Protein AF-A0A969KRW9-F1 (afdb_monomer)

Foldseek 3Di:
DDAAAFFDDVQLVLLVVLVVVVFQQDDSHRHRHPSQLVSQLVVCVVVVHHSPSGPDDDD

Structure (mmCIF, N/CA/C/O backbone):
data_AF-A0A969KRW9-F1
#
_entry.id   AF-A0A969KRW9-F1
#
loop_
_ato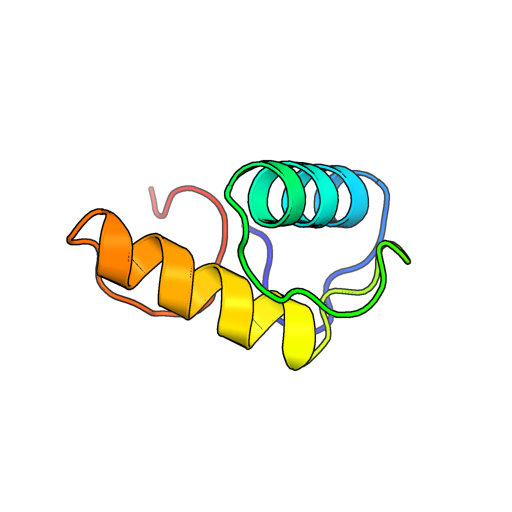m_site.group_PDB
_atom_site.id
_atom_site.type_symbol
_atom_site.label_atom_id
_atom_site.label_alt_id
_atom_site.label_comp_id
_atom_site.label_asym_id
_atom_site.label_entity_id
_atom_site.label_seq_id
_atom_site.pdbx_PDB_ins_code
_atom_site.Cartn_x
_atom_site.Cartn_y
_atom_site.Cartn_z
_atom_site.occupancy
_atom_site.B_iso_or_equiv
_atom_site.auth_seq_id
_atom_site.auth_comp_id
_atom_site.auth_asym_id
_atom_site.auth_atom_id
_atom_site.pdbx_PDB_model_num
ATOM 1 N N . MET A 1 1 ? -6.099 2.691 -12.216 1.00 83.31 1 MET A N 1
ATOM 2 C CA . MET A 1 1 ? -6.231 1.613 -11.212 1.00 83.31 1 MET A CA 1
ATOM 3 C C . MET A 1 1 ? -4.945 0.798 -11.165 1.00 83.31 1 MET A C 1
ATOM 5 O O . MET A 1 1 ? -4.495 0.333 -12.204 1.00 83.31 1 MET A O 1
ATOM 9 N N . LEU A 1 2 ? -4.342 0.666 -9.986 1.00 88.56 2 LEU A N 1
ATOM 10 C CA . LEU A 1 2 ? -3.137 -0.121 -9.722 1.00 88.56 2 LEU A CA 1
ATOM 11 C C . LEU A 1 2 ? -3.524 -1.353 -8.905 1.00 88.56 2 LEU A C 1
ATOM 13 O O . LEU A 1 2 ? -4.242 -1.241 -7.915 1.00 88.56 2 LEU A O 1
ATOM 17 N N . LYS A 1 3 ? -3.054 -2.524 -9.319 1.00 90.75 3 LYS A N 1
ATOM 18 C CA . LYS A 1 3 ? -3.337 -3.809 -8.671 1.00 90.75 3 LYS A CA 1
ATOM 19 C C . LYS A 1 3 ? -2.110 -4.705 -8.744 1.00 90.75 3 LYS A C 1
ATOM 21 O O . LYS A 1 3 ? -1.158 -4.380 -9.448 1.00 90.75 3 LYS A O 1
ATOM 26 N N . GLN A 1 4 ? -2.163 -5.850 -8.069 1.00 90.00 4 GLN A N 1
ATOM 27 C CA . GLN A 1 4 ? -1.087 -6.837 -8.107 1.00 90.00 4 GLN A CA 1
ATOM 28 C C . GLN A 1 4 ? -0.647 -7.150 -9.548 1.00 90.00 4 GLN A C 1
ATOM 30 O O . GLN A 1 4 ? -1.489 -7.416 -10.408 1.00 90.00 4 GLN A O 1
ATOM 35 N N . GLY A 1 5 ? 0.666 -7.098 -9.786 1.00 89.31 5 GLY A N 1
ATOM 36 C CA . GLY A 1 5 ? 1.284 -7.239 -11.108 1.00 89.31 5 GLY A CA 1
ATOM 37 C C . GLY A 1 5 ? 1.463 -5.927 -11.883 1.00 89.31 5 GLY A C 1
ATOM 38 O O .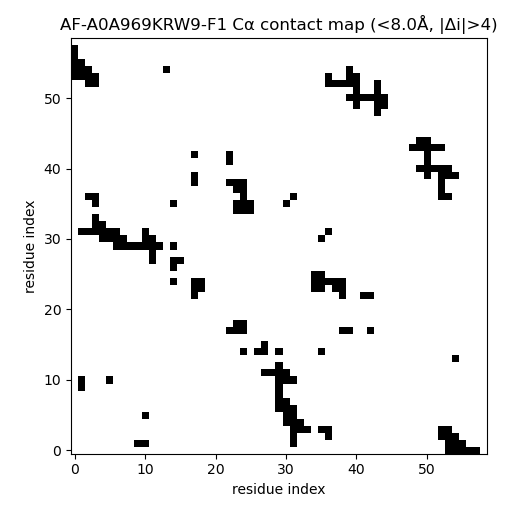 GLY A 1 5 ? 2.097 -5.939 -12.932 1.00 89.31 5 GLY A O 1
ATOM 39 N N . ALA A 1 6 ? 0.939 -4.798 -11.393 1.00 92.56 6 ALA A N 1
ATOM 40 C CA . ALA A 1 6 ? 1.278 -3.482 -11.929 1.00 92.56 6 ALA A CA 1
ATOM 41 C C . ALA A 1 6 ? 2.729 -3.119 -11.589 1.00 92.56 6 ALA A C 1
ATOM 43 O O . ALA A 1 6 ? 3.234 -3.503 -10.535 1.00 92.56 6 ALA A O 1
ATOM 44 N N . MET A 1 7 ? 3.371 -2.343 -12.461 1.00 93.62 7 MET A N 1
ATOM 45 C CA . MET A 1 7 ? 4.755 -1.904 -12.287 1.00 93.62 7 MET A CA 1
ATOM 46 C C . MET A 1 7 ? 4.923 -0.441 -12.712 1.00 93.62 7 MET A C 1
ATOM 48 O O . MET A 1 7 ? 4.126 0.080 -13.496 1.00 93.62 7 MET A O 1
ATOM 52 N N . GLY A 1 8 ? 5.968 0.218 -12.214 1.00 94.19 8 GLY A N 1
ATOM 53 C CA . GLY A 1 8 ? 6.420 1.528 -12.689 1.00 94.19 8 GLY A CA 1
ATOM 54 C C . GLY A 1 8 ? 6.260 2.672 -11.687 1.00 94.19 8 GLY A C 1
ATOM 55 O O . GLY A 1 8 ? 5.966 2.482 -10.506 1.00 94.19 8 GLY A O 1
ATOM 56 N N . SER A 1 9 ? 6.459 3.902 -12.165 1.00 94.06 9 SER A N 1
ATOM 57 C CA . SER A 1 9 ? 6.540 5.109 -11.324 1.00 94.06 9 SER A CA 1
ATOM 58 C C . SER A 1 9 ? 5.281 5.372 -10.491 1.00 94.06 9 SER A C 1
ATOM 60 O O . SER A 1 9 ? 5.378 5.860 -9.367 1.00 94.06 9 SER A O 1
ATOM 62 N N . GLN A 1 10 ? 4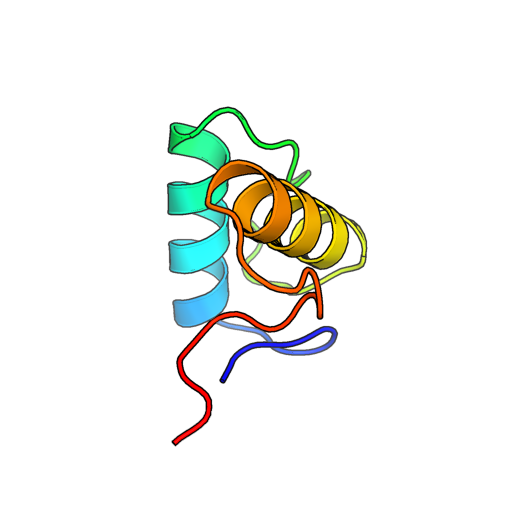.103 4.993 -10.989 1.00 92.56 10 GLN A N 1
ATOM 63 C CA . GLN A 1 10 ? 2.849 5.106 -10.239 1.00 92.56 10 GLN A CA 1
ATOM 64 C C . GLN A 1 10 ? 2.800 4.159 -9.030 1.00 92.56 10 GLN A C 1
ATOM 66 O O . GLN A 1 10 ? 2.256 4.515 -7.986 1.00 92.56 10 GLN A O 1
ATOM 71 N N . VAL A 1 11 ? 3.390 2.966 -9.149 1.00 94.81 11 VAL A N 1
ATOM 72 C CA . VAL A 1 11 ? 3.498 2.013 -8.038 1.00 94.81 11 VAL A CA 1
ATOM 73 C C . VAL A 1 11 ? 4.525 2.499 -7.021 1.00 94.81 11 VAL A C 1
ATOM 75 O O . VAL A 1 11 ? 4.255 2.434 -5.825 1.00 94.81 11 VAL A O 1
ATOM 78 N N . VAL A 1 12 ? 5.649 3.062 -7.478 1.00 95.38 12 VAL A N 1
ATOM 79 C CA . VAL A 1 12 ? 6.645 3.704 -6.601 1.00 95.38 12 VAL A CA 1
ATOM 80 C C . VAL A 1 12 ? 5.991 4.791 -5.750 1.00 95.38 12 VAL A C 1
ATOM 82 O O . VAL A 1 12 ? 6.178 4.827 -4.535 1.00 95.38 12 VAL A O 1
ATOM 85 N N . GLU A 1 13 ? 5.204 5.667 -6.370 1.00 94.81 13 GLU A N 1
ATOM 86 C CA . GLU A 1 13 ? 4.502 6.744 -5.670 1.00 94.81 13 GLU A CA 1
ATOM 87 C C . GLU A 1 13 ? 3.502 6.200 -4.639 1.00 94.81 13 GLU A C 1
ATOM 89 O O . GLU A 1 13 ? 3.477 6.645 -3.491 1.00 94.81 13 GLU A O 1
ATOM 94 N N . LEU A 1 14 ? 2.721 5.179 -5.006 1.00 93.50 14 LEU A N 1
ATOM 95 C CA . LEU A 1 14 ? 1.816 4.498 -4.080 1.00 93.50 14 LEU A CA 1
ATOM 96 C C . LEU A 1 14 ? 2.565 3.898 -2.881 1.00 93.50 14 LEU A C 1
ATOM 98 O O . LEU A 1 14 ? 2.178 4.110 -1.732 1.00 93.50 14 LEU A O 1
ATOM 102 N N . GLN A 1 15 ? 3.636 3.151 -3.144 1.00 95.06 15 GLN A N 1
ATOM 103 C CA . GLN A 1 15 ? 4.470 2.518 -2.128 1.00 95.06 15 GLN A CA 1
ATOM 104 C C . GLN A 1 15 ? 5.077 3.557 -1.171 1.00 95.06 15 GLN A C 1
ATOM 106 O O . GLN A 1 15 ? 5.067 3.339 0.041 1.00 95.06 15 GLN A O 1
ATOM 111 N N . LYS A 1 16 ? 5.544 4.706 -1.684 1.00 95.06 16 LYS A N 1
ATOM 112 C CA . LYS A 1 16 ? 6.032 5.828 -0.862 1.00 95.06 16 LYS A CA 1
ATOM 113 C C . LYS A 1 16 ? 4.945 6.363 0.066 1.00 95.06 16 LYS A C 1
ATOM 115 O O . LYS A 1 16 ? 5.161 6.402 1.272 1.00 95.06 16 LYS A O 1
ATOM 120 N N . ARG A 1 17 ? 3.759 6.679 -0.461 1.00 93.62 17 ARG A N 1
ATOM 121 C CA . ARG A 1 17 ? 2.634 7.204 0.337 1.00 93.62 17 ARG A CA 1
ATOM 122 C C . ARG A 1 17 ? 2.174 6.236 1.422 1.00 93.62 17 ARG A C 1
ATOM 124 O O . ARG A 1 17 ? 1.852 6.640 2.536 1.00 93.62 17 ARG A O 1
ATOM 131 N N . LEU A 1 18 ? 2.131 4.944 1.107 1.00 93.44 18 LEU A N 1
ATOM 132 C CA . LEU A 1 18 ? 1.800 3.907 2.083 1.00 93.44 18 LEU A CA 1
ATOM 133 C C . LEU A 1 18 ? 2.869 3.817 3.180 1.00 93.44 18 LEU A C 1
ATOM 135 O O . LEU A 1 18 ? 2.524 3.727 4.357 1.00 93.44 18 LEU A O 1
ATOM 139 N N . LYS A 1 19 ? 4.152 3.915 2.813 1.00 93.19 19 LYS A N 1
ATOM 140 C CA . LYS A 1 19 ? 5.267 3.944 3.766 1.00 93.19 19 LYS A CA 1
ATOM 141 C C . LYS A 1 19 ? 5.221 5.175 4.677 1.00 93.19 19 LYS A C 1
ATOM 143 O O . LYS A 1 19 ? 5.417 5.033 5.878 1.00 93.19 19 LYS A O 1
ATOM 148 N N . GLU A 1 20 ? 4.909 6.356 4.142 1.00 93.56 20 GLU A N 1
ATOM 149 C CA . GLU A 1 20 ? 4.725 7.597 4.919 1.00 93.56 20 GLU A CA 1
ATOM 150 C C . GLU A 1 20 ? 3.600 7.482 5.951 1.00 93.56 20 GLU A C 1
ATOM 152 O O . GLU A 1 20 ? 3.673 8.053 7.036 1.00 93.56 20 GLU A O 1
ATOM 157 N N . LYS A 1 21 ? 2.567 6.697 5.640 1.00 91.62 21 LYS A N 1
ATOM 158 C CA . LYS A 1 21 ? 1.465 6.386 6.557 1.00 91.62 21 LYS A CA 1
ATOM 159 C C . LYS A 1 21 ? 1.762 5.205 7.492 1.00 91.62 21 LYS A C 1
ATOM 161 O O . LYS A 1 21 ? 0.845 4.705 8.136 1.00 91.62 21 LYS A O 1
ATOM 166 N N . ASN A 1 22 ? 3.021 4.772 7.587 1.00 93.44 22 ASN A N 1
ATOM 167 C CA . ASN A 1 22 ? 3.484 3.649 8.407 1.00 93.44 22 ASN A CA 1
ATOM 168 C C . ASN A 1 22 ? 2.873 2.281 8.038 1.00 93.44 22 ASN A C 1
ATOM 170 O O . ASN A 1 22 ? 2.837 1.375 8.871 1.00 93.44 22 ASN A O 1
ATOM 174 N N . PHE A 1 23 ? 2.427 2.084 6.791 1.00 93.62 23 PHE A N 1
ATOM 175 C CA . PHE A 1 23 ? 2.025 0.758 6.314 1.00 93.62 23 PHE A CA 1
ATOM 176 C C . PHE A 1 23 ? 3.228 -0.044 5.818 1.00 93.62 23 PHE A C 1
ATOM 178 O O . PHE A 1 23 ? 4.106 0.462 5.115 1.00 93.62 23 PHE A O 1
ATOM 185 N N . ASN A 1 24 ? 3.239 -1.336 6.145 1.00 89.31 24 ASN A N 1
ATOM 186 C CA . ASN A 1 24 ? 4.293 -2.240 5.711 1.00 89.31 24 ASN A CA 1
ATOM 187 C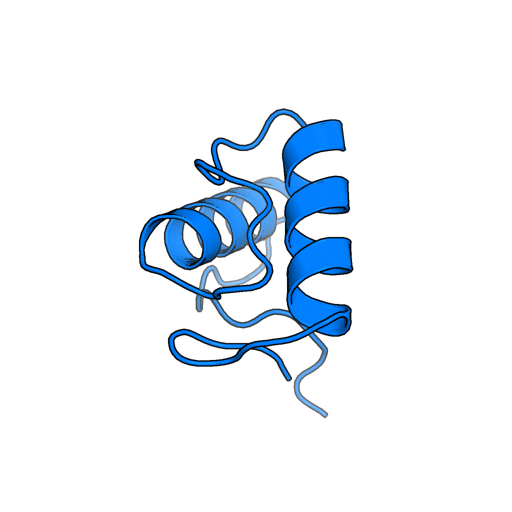 C . ASN A 1 24 ? 4.085 -2.677 4.252 1.00 89.31 24 ASN A C 1
ATOM 189 O O . ASN A 1 24 ? 3.347 -3.618 3.973 1.00 89.31 24 ASN A O 1
ATOM 193 N N . ILE A 1 25 ? 4.754 -1.984 3.332 1.00 88.56 25 ILE A N 1
AT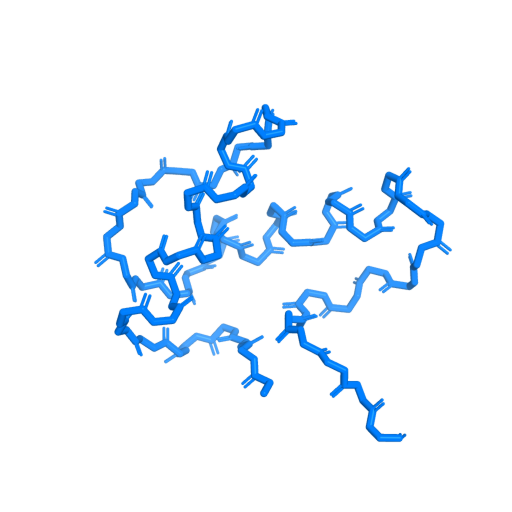OM 194 C CA . ILE A 1 25 ? 4.769 -2.278 1.888 1.00 88.56 25 ILE A CA 1
ATOM 195 C C . ILE A 1 25 ? 5.908 -3.210 1.456 1.00 88.56 25 ILE A C 1
ATOM 197 O O . ILE A 1 25 ? 5.911 -3.663 0.313 1.00 88.56 25 ILE A O 1
ATOM 201 N N . GLY A 1 26 ? 6.878 -3.489 2.335 1.00 86.81 26 GLY A N 1
ATOM 202 C CA . GLY A 1 26 ? 8.155 -4.097 1.959 1.00 86.81 26 GLY A CA 1
ATOM 203 C C . GLY A 1 26 ? 9.127 -3.072 1.363 1.00 86.81 26 GLY A C 1
ATOM 204 O O . GLY A 1 26 ? 9.502 -2.106 2.033 1.00 86.81 26 GLY A O 1
ATOM 205 N N . LYS A 1 27 ? 9.555 -3.278 0.112 1.00 88.44 27 LYS A N 1
ATOM 206 C CA . LYS A 1 27 ? 10.461 -2.369 -0.608 1.00 88.44 27 LYS A CA 1
ATOM 207 C C . LYS A 1 27 ? 9.680 -1.408 -1.504 1.00 88.44 27 LYS A C 1
ATOM 209 O O . LYS A 1 27 ? 8.610 -1.737 -1.999 1.00 88.44 27 LYS A O 1
ATOM 214 N N . VAL A 1 28 ? 10.236 -0.211 -1.694 1.00 92.75 28 VAL A N 1
ATOM 215 C CA . VAL A 1 28 ? 9.777 0.726 -2.727 1.00 92.75 28 VAL A CA 1
ATOM 216 C C . VAL A 1 28 ? 10.579 0.422 -3.991 1.00 92.75 28 VAL A C 1
ATOM 218 O O . VAL A 1 28 ? 11.629 1.017 -4.218 1.00 92.75 28 VAL A O 1
ATOM 221 N N . ASP A 1 29 ? 10.137 -0.575 -4.743 1.00 93.00 29 ASP A N 1
ATOM 222 C CA . ASP A 1 29 ? 10.783 -1.091 -5.958 1.00 93.00 29 ASP A CA 1
ATOM 223 C C . ASP A 1 29 ? 9.997 -0.763 -7.235 1.00 93.00 29 ASP A C 1
ATOM 225 O O . ASP A 1 29 ? 10.512 -0.925 -8.337 1.00 93.00 29 ASP A O 1
ATOM 229 N N . GLY A 1 30 ? 8.778 -0.237 -7.094 1.00 94.19 30 GLY A N 1
ATOM 230 C CA . GLY A 1 30 ? 7.886 0.003 -8.218 1.00 94.19 30 GLY A CA 1
ATOM 231 C C . GLY A 1 30 ? 7.152 -1.242 -8.694 1.00 94.19 30 GLY A C 1
ATOM 232 O O . GLY A 1 30 ? 6.451 -1.138 -9.696 1.00 94.19 30 GLY A O 1
ATOM 233 N N . ASP A 1 31 ? 7.243 -2.361 -7.972 1.00 95.56 31 ASP A N 1
ATOM 234 C CA . ASP A 1 31 ? 6.503 -3.586 -8.253 1.00 95.56 31 ASP A CA 1
ATOM 235 C C . ASP A 1 31 ? 5.315 -3.734 -7.307 1.00 95.56 31 ASP A C 1
ATOM 237 O O . ASP A 1 31 ? 5.440 -3.797 -6.082 1.00 95.56 31 ASP A O 1
ATOM 241 N N . PHE A 1 32 ? 4.113 -3.852 -7.868 1.00 94.69 32 PHE A N 1
ATOM 242 C CA . PHE A 1 32 ? 2.913 -4.076 -7.076 1.00 94.69 32 PHE A CA 1
ATOM 243 C C . PHE A 1 32 ? 2.832 -5.563 -6.725 1.00 94.69 32 PHE A C 1
ATOM 245 O O . PHE A 1 32 ? 2.063 -6.339 -7.302 1.00 94.69 32 PHE A O 1
ATOM 252 N N . GLY A 1 33 ? 3.657 -5.968 -5.765 1.00 93.81 33 GLY A N 1
ATOM 253 C CA . GLY A 1 33 ? 3.704 -7.322 -5.237 1.00 93.81 33 GLY A CA 1
ATOM 254 C C . GLY A 1 33 ? 2.683 -7.587 -4.119 1.00 93.81 33 GLY A C 1
ATOM 255 O O . GLY A 1 33 ? 1.883 -6.717 -3.750 1.00 93.81 33 GLY A O 1
ATOM 256 N N . PRO A 1 34 ? 2.731 -8.790 -3.517 1.00 93.25 34 PRO A N 1
ATOM 257 C CA . PRO A 1 34 ? 1.883 -9.161 -2.380 1.00 93.25 34 PRO A CA 1
ATOM 258 C C . PRO A 1 34 ? 2.019 -8.223 -1.167 1.00 93.25 34 PRO A C 1
ATOM 260 O O . PRO A 1 34 ? 1.031 -7.965 -0.474 1.00 93.25 34 PRO A O 1
ATOM 263 N N . GLY A 1 35 ? 3.217 -7.670 -0.935 1.00 92.69 35 GLY A N 1
ATOM 264 C CA . GLY A 1 35 ? 3.467 -6.690 0.129 1.00 92.69 35 GLY A CA 1
ATOM 265 C C . GLY A 1 35 ? 2.711 -5.382 -0.102 1.00 92.69 35 GLY A C 1
ATOM 266 O O . GLY A 1 35 ? 1.961 -4.932 0.763 1.00 92.69 35 GLY A O 1
ATOM 267 N N . THR A 1 36 ? 2.809 -4.822 -1.311 1.00 94.31 36 THR A N 1
ATOM 268 C CA . THR A 1 36 ? 2.065 -3.613 -1.694 1.00 94.31 36 THR A CA 1
ATOM 269 C C . THR A 1 36 ? 0.556 -3.840 -1.627 1.00 94.31 36 THR A C 1
ATOM 271 O O . THR A 1 36 ? -0.156 -3.004 -1.079 1.00 94.31 36 THR A O 1
ATOM 274 N N . LYS A 1 37 ? 0.056 -4.996 -2.086 1.00 94.44 37 LYS A N 1
ATOM 275 C CA . LYS A 1 37 ? -1.371 -5.349 -1.978 1.00 94.44 37 LYS A CA 1
ATOM 276 C C . LYS A 1 37 ? -1.859 -5.361 -0.533 1.00 94.44 37 LYS A C 1
ATOM 278 O O . LYS A 1 37 ? -2.884 -4.756 -0.231 1.00 94.44 37 LYS A O 1
ATOM 283 N N . THR A 1 38 ? -1.117 -6.018 0.355 1.00 94.62 38 THR A N 1
ATOM 284 C CA . THR A 1 38 ? -1.454 -6.085 1.784 1.00 94.62 38 THR A CA 1
ATOM 285 C C . THR A 1 38 ? -1.491 -4.693 2.412 1.00 94.62 38 THR A C 1
ATOM 287 O O . THR A 1 38 ? -2.421 -4.372 3.147 1.00 94.62 38 THR A O 1
ATOM 290 N N . ALA A 1 39 ? -0.528 -3.834 2.076 1.00 94.62 39 ALA A N 1
ATOM 291 C CA . ALA A 1 39 ? -0.501 -2.457 2.553 1.00 94.62 39 ALA A CA 1
ATOM 292 C C . ALA A 1 39 ? -1.664 -1.610 2.017 1.00 94.62 39 ALA A C 1
ATOM 294 O O . ALA A 1 39 ? -2.242 -0.836 2.775 1.00 94.62 39 ALA A O 1
ATOM 295 N N . VAL A 1 40 ? -2.048 -1.779 0.746 1.00 94.50 40 VAL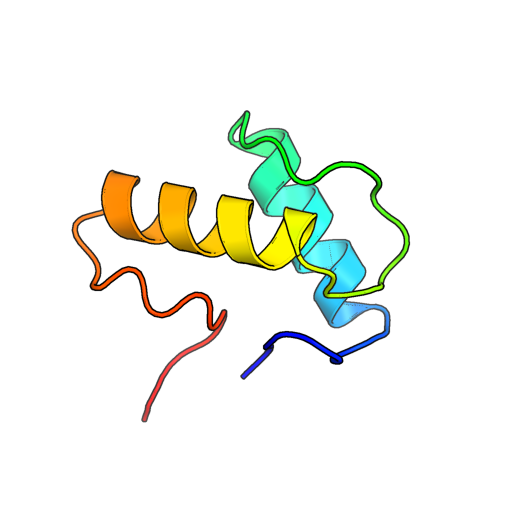 A N 1
ATOM 296 C CA . VAL A 1 40 ? -3.235 -1.117 0.178 1.00 94.50 40 VAL A CA 1
ATOM 297 C C . VAL A 1 40 ? -4.497 -1.561 0.912 1.00 94.50 40 VAL A C 1
ATOM 299 O O . VAL A 1 40 ? -5.280 -0.712 1.321 1.00 94.50 40 VAL A O 1
ATOM 302 N N . MET A 1 41 ? -4.668 -2.863 1.152 1.00 94.69 41 MET A N 1
ATOM 303 C CA . MET A 1 41 ? -5.805 -3.391 1.915 1.00 94.69 41 MET A CA 1
ATOM 304 C C . MET A 1 41 ? -5.836 -2.850 3.349 1.00 94.69 41 MET A C 1
ATOM 306 O O . MET A 1 41 ? -6.894 -2.463 3.845 1.00 94.69 41 MET A O 1
ATOM 310 N N . ALA A 1 42 ? -4.682 -2.785 4.017 1.00 94.81 42 ALA A N 1
ATOM 311 C CA . ALA A 1 42 ? -4.568 -2.223 5.359 1.00 94.81 42 ALA A CA 1
ATOM 312 C C . ALA A 1 42 ? -4.919 -0.728 5.380 1.00 94.81 42 ALA A C 1
ATOM 314 O O . ALA A 1 42 ? -5.674 -0.289 6.248 1.00 94.81 42 ALA A O 1
ATOM 315 N N . PHE A 1 43 ? -4.437 0.033 4.395 1.00 93.88 43 PHE A N 1
ATOM 316 C CA . PHE A 1 43 ? -4.801 1.434 4.228 1.00 93.88 43 PHE A CA 1
ATOM 317 C C . PHE A 1 43 ? -6.303 1.594 4.001 1.00 93.88 43 PHE A C 1
ATOM 319 O O . PHE A 1 43 ? -6.943 2.323 4.753 1.00 93.88 43 PHE A O 1
ATOM 326 N N . GLN A 1 44 ? -6.885 0.869 3.045 1.00 94.56 44 GLN A N 1
ATOM 327 C CA . GLN A 1 44 ? -8.323 0.896 2.763 1.00 94.56 44 GLN A CA 1
ATOM 328 C C . GLN A 1 44 ? -9.145 0.603 4.021 1.00 94.56 44 GLN A C 1
ATOM 330 O O . GLN A 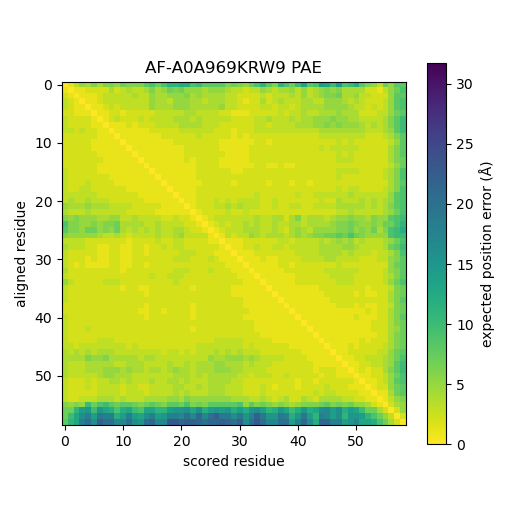1 44 ? -10.035 1.377 4.362 1.00 94.56 44 GLN A O 1
ATOM 335 N N . LYS A 1 45 ? -8.775 -0.433 4.780 1.00 94.69 45 LYS A N 1
ATOM 336 C CA . LYS A 1 45 ? -9.414 -0.752 6.061 1.00 94.69 45 LYS A CA 1
ATOM 337 C C . LYS A 1 45 ? -9.288 0.389 7.077 1.00 94.69 45 LYS A C 1
ATOM 339 O O . LYS A 1 45 ? -10.253 0.678 7.776 1.00 94.69 45 LYS A O 1
ATOM 344 N N . SER A 1 46 ? -8.128 1.048 7.152 1.00 93.56 46 SER A N 1
ATOM 345 C CA . SER A 1 46 ? -7.888 2.156 8.091 1.00 93.56 46 SER A CA 1
ATOM 346 C C . SER A 1 46 ? -8.744 3.395 7.811 1.00 93.56 46 SER A C 1
ATOM 348 O O . SER A 1 46 ? -9.050 4.141 8.736 1.00 93.56 46 SER A O 1
ATOM 350 N N . VAL A 1 47 ? -9.155 3.596 6.555 1.00 92.38 47 VAL A N 1
ATOM 351 C CA . VAL A 1 47 ? -9.998 4.725 6.131 1.00 92.38 47 VAL A CA 1
ATOM 352 C C . VAL A 1 47 ? -11.465 4.332 5.910 1.00 92.38 47 VAL A C 1
ATOM 354 O O . VAL A 1 47 ? -12.229 5.112 5.350 1.00 92.38 47 VAL A O 1
ATOM 357 N N . GLY A 1 48 ? -11.872 3.127 6.326 1.00 92.88 48 GLY A N 1
ATOM 358 C CA . GLY A 1 48 ? -13.258 2.656 6.206 1.00 92.88 48 GLY A CA 1
ATOM 359 C C . GLY A 1 48 ? -13.690 2.254 4.790 1.00 92.88 48 GLY A C 1
ATOM 360 O O . GLY A 1 48 ? -14.881 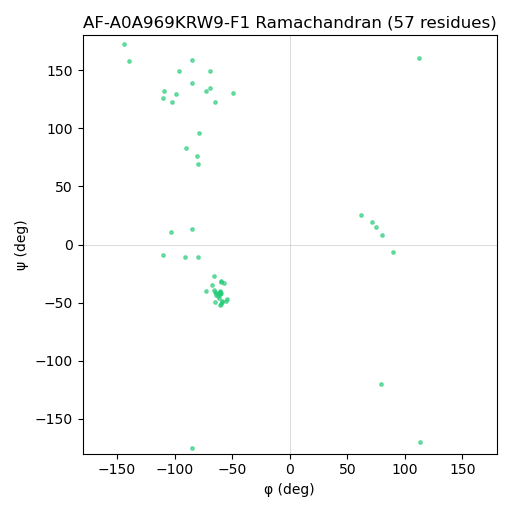2.103 4.534 1.0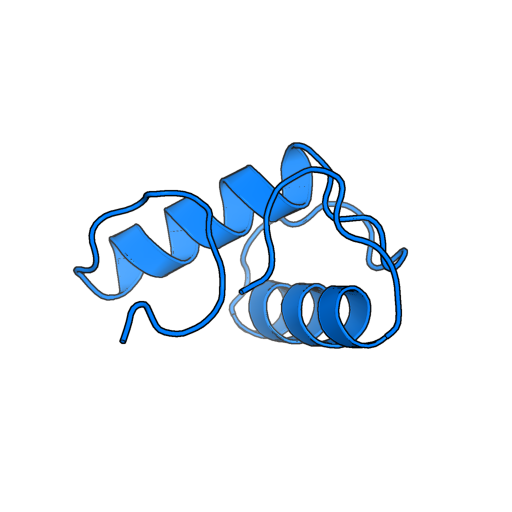0 92.88 48 GLY A O 1
ATOM 361 N N . LEU A 1 49 ? -12.745 2.067 3.866 1.00 91.38 49 LEU A N 1
ATOM 362 C CA . LEU A 1 49 ? -13.012 1.559 2.521 1.00 91.38 49 LEU A CA 1
ATOM 363 C C . LEU A 1 49 ? -13.039 0.027 2.502 1.00 91.38 49 LEU A C 1
ATOM 365 O O . LEU A 1 49 ? -12.438 -0.646 3.343 1.00 91.38 49 LEU A O 1
ATOM 369 N N . THR A 1 50 ? -13.687 -0.534 1.479 1.00 92.31 50 THR A N 1
ATOM 370 C CA . THR A 1 50 ? -13.605 -1.976 1.208 1.00 92.31 50 THR A CA 1
ATOM 371 C C . THR A 1 50 ? -12.161 -2.334 0.825 1.00 92.31 50 THR A C 1
ATOM 373 O O . THR A 1 50 ? -11.647 -1.764 -0.140 1.00 92.31 50 THR A O 1
ATOM 376 N N . PRO A 1 51 ? -11.492 -3.258 1.541 1.00 93.50 51 PRO A N 1
ATOM 377 C CA . PRO A 1 51 ? -10.091 -3.590 1.308 1.00 93.50 51 PRO A CA 1
ATOM 378 C C . PRO A 1 51 ? -9.922 -4.535 0.106 1.00 93.50 51 PRO A C 1
ATOM 380 O O . PRO A 1 51 ? -9.599 -5.710 0.263 1.00 93.50 51 PRO A O 1
ATOM 383 N N . ASP A 1 52 ? -10.166 -4.039 -1.107 1.00 91.56 52 ASP A N 1
ATOM 384 C CA . ASP A 1 52 ? -10.040 -4.815 -2.349 1.00 91.56 52 ASP A CA 1
ATOM 385 C C . ASP A 1 52 ? -8.586 -4.958 -2.848 1.00 91.56 52 ASP A C 1
ATOM 387 O O . ASP A 1 52 ? -8.300 -5.772 -3.731 1.00 91.56 52 ASP A O 1
ATOM 391 N N . GLY A 1 53 ? -7.646 -4.213 -2.254 1.00 91.00 53 GLY A N 1
ATOM 392 C CA . GLY A 1 53 ? -6.230 -4.229 -2.618 1.00 91.00 53 GLY A CA 1
ATOM 393 C C . GLY A 1 53 ? -5.927 -3.568 -3.961 1.00 91.00 53 GLY A C 1
ATOM 394 O O . GLY A 1 53 ? -4.870 -3.834 -4.538 1.00 91.00 53 GLY A O 1
ATOM 395 N N . VAL A 1 54 ? -6.838 -2.733 -4.462 1.00 91.50 54 VAL A N 1
ATOM 396 C CA . VAL A 1 54 ? -6.692 -1.947 -5.689 1.00 91.50 54 VAL A CA 1
ATOM 397 C C . VAL A 1 54 ? -6.554 -0.471 -5.322 1.00 91.50 54 VAL A C 1
ATOM 399 O O . VAL A 1 54 ? -7.383 0.091 -4.615 1.00 91.50 54 VAL A O 1
ATOM 402 N N . ALA A 1 55 ? -5.502 0.183 -5.808 1.00 86.75 55 ALA A N 1
ATOM 403 C CA . ALA A 1 55 ? -5.284 1.607 -5.577 1.00 86.75 55 ALA A CA 1
ATOM 404 C C . ALA A 1 55 ? -5.748 2.450 -6.777 1.00 86.75 55 ALA A C 1
ATOM 406 O O . ALA A 1 55 ? -5.360 2.207 -7.925 1.00 86.75 55 ALA A O 1
ATOM 407 N N . GLY A 1 56 ? -6.558 3.470 -6.501 1.00 82.50 56 GLY A N 1
ATOM 408 C CA . GLY A 1 56 ? -7.196 4.338 -7.494 1.00 82.50 56 GLY A CA 1
ATOM 409 C C . GLY A 1 56 ? -8.712 4.151 -7.524 1.00 82.50 56 GLY A C 1
ATOM 410 O O . GLY A 1 56 ? -9.227 3.144 -7.045 1.00 82.50 56 GLY A O 1
ATOM 411 N N . GLU A 1 57 ? -9.422 5.135 -8.063 1.00 68.38 57 GLU A N 1
ATOM 412 C CA . GLU A 1 57 ? -10.884 5.140 -8.069 1.00 68.38 57 GLU A CA 1
ATOM 413 C C . GLU A 1 57 ? -11.443 4.057 -9.003 1.00 68.38 57 GLU A C 1
ATOM 415 O O . GLU A 1 57 ? -10.966 3.863 -10.129 1.00 68.38 57 GLU A O 1
ATOM 420 N N . LYS A 1 58 ? -12.454 3.331 -8.512 1.00 55.47 58 LYS A N 1
ATOM 421 C CA . LYS A 1 58 ? -13.473 2.775 -9.402 1.00 55.47 58 LYS A CA 1
ATOM 422 C C . LYS A 1 58 ? -14.336 3.967 -9.850 1.00 55.47 58 LYS A C 1
ATOM 424 O O . LYS A 1 58 ? -14.659 4.771 -8.977 1.00 55.47 58 LYS A O 1
ATOM 429 N N . PRO A 1 59 ? -14.628 4.115 -11.154 1.00 44.25 59 PRO A N 1
ATOM 430 C CA . PRO A 1 59 ? -15.556 5.141 -11.621 1.00 44.25 59 PRO A CA 1
ATOM 431 C C . PRO A 1 59 ? -16.944 4.973 -10.992 1.00 44.25 59 PRO A C 1
ATOM 433 O O . PRO A 1 59 ? -17.270 3.832 -10.582 1.00 44.25 59 PRO A O 1
#

Secondary structure (DSSP, 8-state):
-B-TT-BSHHHHHHHHHHHHTT------SSB--HHHHHHHHHHHHHTT----S-BS---

Mean predicted aligned error: 3.37 Å

Solvent-accessible surface area (backbone atoms only — not comparable to full-atom values): 3313 Å² total; per-residue (Å²): 115,44,39,74,79,37,68,42,73,71,37,30,52,50,38,48,56,39,44,77,72,72,35,70,31,81,71,78,78,17,60,27,41,74,41,36,29,52,25,44,21,50,50,27,50,74,73,74,42,82,56,78,29,59,50,64,80,77,131

Radius of gyration: 10.09 Å; Cα contacts (8 Å, |Δi|>4): 97; chains: 1; bounding box: 26×17×21 Å

pLDDT: mean 90.6, std 8.74, range [44.25, 95.56]

Nearest PDB structures (foldseek):
  6tci-assembly1_A  TM=9.637E-01  e=1.036E-05  Bacillus cereus ATCC 14579
  4lpq-assembly1_A  TM=9.493E-01  e=3.838E-04  Xylanimonas cellulosilytica DSM 15894
  3bkv-assembly1_A  TM=9.541E-01  e=1.055E-03  Phikzvirus phiKZ
  4c2c-assembly1_A  TM=9.745E-01  e=2.699E-03  Bacillus subtilis subsp. subtilis str. 168
  4c2h-assembly1_B  TM=9.664E-01  e=4.475E-03  Bacillus subtilis subsp. subtilis str. 168

Sequence (59 aa):
MLKQGAMGSQVVELQKRLKEKNFNIGKVDGDFGPGTKTAVMAFQKSVGLTPDGVAGEKP